Protein AF-A0A835UYW1-F1 (afdb_monomer_lite)

Foldseek 3Di:
DWDWDQDLVGIDIFDDDPVQPDPVSVLVSCCVPVVQHSVNDDDDPDPCVRPD

pLDDT: mean 86.3, std 9.33, range [54.25, 94.75]

Structure (mmCIF, N/CA/C/O backbone):
data_AF-A0A835UYW1-F1
#
_entry.id   AF-A0A835UYW1-F1
#
loop_
_atom_site.group_PDB
_atom_site.id
_atom_site.type_symbol
_atom_site.label_atom_id
_atom_site.label_alt_id
_atom_site.label_comp_id
_atom_site.label_asym_id
_atom_site.label_entity_id
_atom_site.label_seq_id
_atom_site.pdbx_PDB_ins_code
_atom_site.Cartn_x
_atom_site.Cartn_y
_atom_site.Cartn_z
_atom_site.occupancy
_atom_site.B_iso_or_equiv
_atom_site.auth_seq_id
_atom_site.auth_comp_id
_atom_site.auth_asym_id
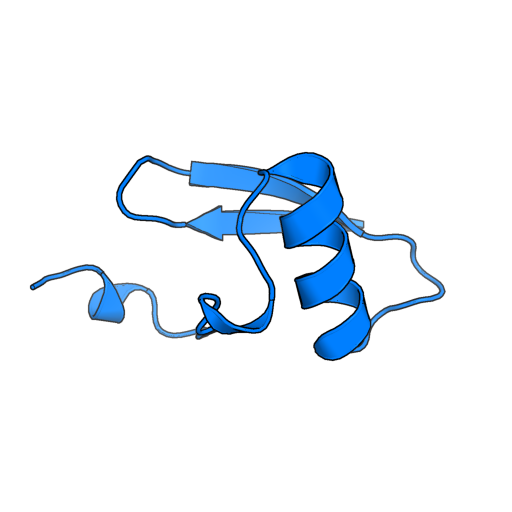_atom_site.auth_atom_id
_atom_site.pdbx_PDB_model_num
ATOM 1 N N . MET A 1 1 ? -1.288 -2.363 -14.601 1.00 87.62 1 MET A N 1
ATOM 2 C CA . MET A 1 1 ? -1.463 -3.560 -13.745 1.00 87.62 1 MET A CA 1
ATOM 3 C C . MET A 1 1 ? -2.415 -3.214 -12.607 1.00 87.62 1 MET A C 1
ATOM 5 O O . MET A 1 1 ? -2.482 -2.049 -12.244 1.00 87.62 1 MET A O 1
ATOM 9 N N . ILE A 1 2 ? -3.149 -4.181 -12.052 1.00 88.06 2 ILE A N 1
ATOM 10 C CA . ILE A 1 2 ? -3.944 -3.978 -10.830 1.00 88.06 2 ILE A CA 1
ATOM 11 C C . ILE A 1 2 ? -3.250 -4.716 -9.684 1.00 88.06 2 ILE A C 1
ATOM 13 O O . ILE A 1 2 ? -2.978 -5.912 -9.803 1.00 88.06 2 ILE A O 1
ATOM 17 N N . ALA A 1 3 ? -2.967 -4.010 -8.590 1.00 87.62 3 ALA A N 1
ATOM 18 C CA . ALA A 1 3 ? -2.485 -4.592 -7.342 1.00 87.62 3 ALA A CA 1
ATOM 19 C C . ALA A 1 3 ? -3.640 -4.669 -6.334 1.00 87.62 3 ALA A C 1
ATOM 21 O O . ALA A 1 3 ? -4.446 -3.746 -6.242 1.00 87.62 3 ALA A O 1
ATOM 22 N N . SER A 1 4 ? -3.736 -5.771 -5.588 1.00 90.88 4 SER A N 1
ATOM 23 C CA . SER A 1 4 ? -4.692 -5.893 -4.478 1.00 90.88 4 SER A CA 1
ATOM 24 C C . SER A 1 4 ? -3.975 -5.599 -3.165 1.00 90.88 4 SER A C 1
ATOM 26 O O . SER A 1 4 ? -3.012 -6.289 -2.828 1.00 90.88 4 SER A O 1
ATOM 28 N N . ILE A 1 5 ? -4.435 -4.579 -2.451 1.00 90.94 5 ILE A N 1
ATOM 29 C CA . ILE A 1 5 ? -3.883 -4.109 -1.182 1.00 90.94 5 ILE A CA 1
ATOM 30 C C . ILE A 1 5 ? -4.823 -4.559 -0.072 1.00 90.94 5 ILE A C 1
ATOM 32 O O . ILE A 1 5 ? -6.013 -4.269 -0.109 1.00 90.94 5 ILE A O 1
ATOM 36 N N . ARG A 1 6 ? -4.304 -5.307 0.903 1.00 90.25 6 ARG A N 1
ATOM 37 C CA . ARG A 1 6 ? -5.071 -5.711 2.082 1.00 90.25 6 ARG A CA 1
ATOM 38 C C . ARG A 1 6 ? -4.700 -4.797 3.243 1.00 90.25 6 ARG A C 1
ATOM 40 O O . ARG A 1 6 ? -3.516 -4.640 3.531 1.00 90.25 6 ARG A O 1
ATOM 47 N N . SER A 1 7 ? -5.702 -4.232 3.897 1.00 87.62 7 SER A N 1
ATOM 48 C CA . SER A 1 7 ? -5.584 -3.433 5.116 1.00 87.62 7 SER A CA 1
ATOM 49 C C . SER A 1 7 ? -6.471 -4.036 6.216 1.00 87.62 7 SER A C 1
ATOM 51 O O . SER A 1 7 ? -7.022 -5.129 6.051 1.00 87.62 7 SER A O 1
ATOM 53 N N . ARG A 1 8 ? -6.596 -3.341 7.354 1.00 84.31 8 ARG A N 1
ATOM 54 C CA . ARG A 1 8 ? -7.581 -3.689 8.393 1.00 84.31 8 ARG A CA 1
ATOM 55 C C . ARG A 1 8 ? -9.015 -3.383 7.957 1.00 84.31 8 ARG A C 1
ATOM 57 O O . ARG A 1 8 ? -9.930 -4.070 8.393 1.00 84.31 8 ARG A O 1
ATOM 64 N N . ASP A 1 9 ? -9.184 -2.402 7.076 1.00 83.75 9 ASP A N 1
ATOM 65 C CA . ASP A 1 9 ? -10.491 -1.924 6.621 1.00 83.75 9 ASP A CA 1
ATOM 66 C C . ASP A 1 9 ? -11.044 -2.767 5.464 1.00 83.75 9 ASP A C 1
ATOM 68 O O . ASP A 1 9 ? -12.248 -2.785 5.216 1.00 83.75 9 ASP A O 1
ATOM 72 N N . GLY A 1 10 ? -10.182 -3.528 4.778 1.00 87.38 10 GLY A N 1
ATOM 73 C CA . GLY A 1 10 ? -10.619 -4.485 3.773 1.00 87.38 10 GLY A CA 1
ATOM 74 C C . GLY A 1 10 ? -9.565 -4.836 2.731 1.00 87.38 10 GLY A C 1
ATOM 75 O O . GLY A 1 10 ? -8.356 -4.772 2.957 1.00 87.38 10 GLY A O 1
ATOM 76 N N . LEU A 1 11 ? -10.056 -5.274 1.573 1.00 91.12 11 LEU A N 1
ATOM 77 C CA . LEU A 1 11 ? -9.253 -5.547 0.389 1.00 91.12 11 LEU A CA 1
ATOM 78 C C . LEU A 1 11 ? -9.575 -4.502 -0.677 1.00 91.12 11 LEU A C 1
ATOM 80 O O . LEU A 1 11 ? -10.681 -4.473 -1.213 1.00 91.12 11 LEU A O 1
ATOM 84 N N . GLU A 1 12 ? -8.588 -3.692 -1.019 1.00 91.69 12 GLU A N 1
ATOM 85 C CA . GLU A 1 12 ? -8.706 -2.588 -1.963 1.00 91.69 12 GLU A CA 1
ATOM 86 C C . GLU A 1 12 ? -7.898 -2.882 -3.229 1.00 91.69 12 GLU A C 1
ATOM 88 O O . GLU A 1 12 ? -6.938 -3.658 -3.226 1.00 91.69 12 GLU A O 1
ATOM 93 N N . ARG A 1 13 ? -8.297 -2.287 -4.354 1.00 92.06 13 ARG A N 1
ATOM 94 C CA . ARG A 1 13 ? -7.612 -2.461 -5.640 1.00 92.06 13 ARG A CA 1
ATOM 95 C C . ARG A 1 13 ? -6.991 -1.143 -6.059 1.00 92.06 13 ARG A C 1
ATOM 97 O O . ARG A 1 13 ? -7.701 -0.162 -6.234 1.00 92.06 13 ARG A O 1
ATOM 104 N N . VAL A 1 14 ? -5.681 -1.160 -6.274 1.00 88.94 14 VAL A N 1
ATOM 105 C CA . VAL A 1 14 ? -4.910 0.002 -6.714 1.00 88.94 14 VAL A CA 1
ATOM 106 C C . VAL A 1 14 ? -4.477 -0.210 -8.155 1.00 88.94 14 VAL A C 1
ATOM 108 O O . VAL A 1 14 ? -3.885 -1.239 -8.508 1.00 88.94 14 VAL A O 1
ATOM 111 N N . THR A 1 15 ? -4.769 0.772 -9.004 1.00 89.94 15 THR A N 1
ATOM 112 C CA . THR A 1 15 ? -4.283 0.763 -10.388 1.00 89.94 15 THR A CA 1
ATOM 113 C C . THR A 1 15 ? -2.834 1.233 -10.408 1.00 89.94 15 THR A C 1
ATOM 115 O O . THR A 1 15 ? -2.534 2.344 -9.974 1.00 89.94 15 THR A O 1
ATOM 118 N N . VAL A 1 16 ? -1.940 0.382 -10.917 1.00 88.44 16 VAL A N 1
ATOM 119 C CA . VAL A 1 16 ? -0.498 0.636 -11.017 1.00 88.44 16 VAL A CA 1
ATOM 120 C C . VAL A 1 16 ? -0.120 0.835 -12.491 1.00 88.44 16 VAL A C 1
ATOM 122 O O . VAL A 1 16 ? -0.248 -0.114 -13.283 1.00 88.44 16 VAL A O 1
ATOM 125 N N . PRO A 1 17 ? 0.337 2.036 -12.892 1.00 85.88 17 PRO A N 1
ATOM 126 C CA . PRO A 1 17 ? 0.860 2.287 -14.232 1.00 85.88 17 PRO A CA 1
ATOM 127 C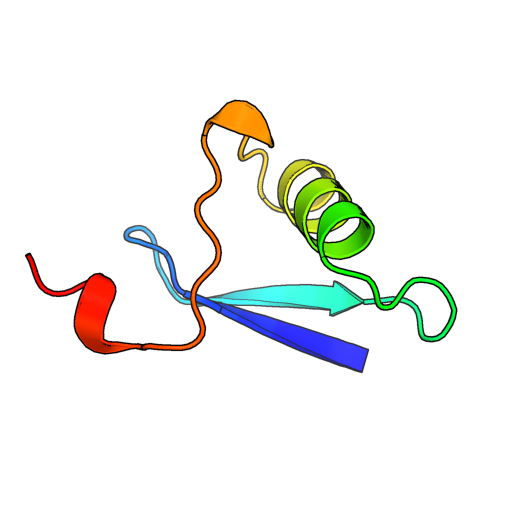 C . PRO A 1 17 ? 2.065 1.385 -14.524 1.00 85.88 17 PRO A C 1
ATOM 129 O O . PRO A 1 17 ? 2.898 1.154 -13.650 1.00 85.88 17 PRO A O 1
ATOM 132 N N . ALA A 1 18 ? 2.180 0.878 -15.755 1.00 77.69 18 ALA A N 1
ATOM 133 C CA . ALA A 1 18 ? 3.244 -0.060 -16.142 1.00 77.69 18 ALA A CA 1
ATOM 134 C C . ALA A 1 18 ? 4.664 0.535 -16.015 1.00 77.69 18 ALA A C 1
ATOM 136 O O . ALA A 1 18 ? 5.643 -0.194 -15.904 1.00 77.69 18 ALA A O 1
ATOM 137 N N . ASN A 1 19 ? 4.758 1.862 -15.995 1.00 74.12 19 ASN A N 1
ATOM 138 C CA . ASN A 1 19 ? 5.980 2.636 -16.168 1.00 74.12 19 ASN A CA 1
ATOM 139 C C . ASN A 1 19 ? 6.595 3.064 -14.817 1.00 74.12 19 ASN A C 1
ATOM 141 O O . ASN A 1 19 ? 7.655 3.681 -14.794 1.00 74.12 19 ASN A O 1
ATOM 145 N N . SER A 1 20 ? 5.917 2.779 -13.698 1.00 63.38 20 SER A N 1
ATOM 146 C CA . SER A 1 20 ? 6.217 3.331 -12.365 1.00 63.38 20 SER A CA 1
ATOM 147 C C . SER A 1 20 ? 6.263 2.239 -11.289 1.00 63.38 20 SER A C 1
ATOM 149 O O . SER A 1 20 ? 5.804 2.432 -10.170 1.00 63.38 20 SER A O 1
ATOM 151 N N . ALA A 1 21 ? 6.764 1.049 -11.625 1.00 68.75 21 ALA A N 1
ATOM 152 C CA . ALA A 1 21 ? 6.702 -0.125 -10.754 1.00 68.75 21 ALA A CA 1
ATOM 153 C C . ALA A 1 21 ? 7.873 -0.199 -9.752 1.00 68.75 21 ALA A C 1
ATOM 155 O O . ALA A 1 21 ? 8.628 -1.169 -9.742 1.00 68.75 21 ALA A O 1
ATOM 156 N N . ASN A 1 22 ? 8.039 0.814 -8.898 1.00 87.19 22 ASN A N 1
ATOM 157 C CA . ASN A 1 22 ? 8.873 0.699 -7.696 1.00 87.19 22 ASN A CA 1
ATOM 158 C C . ASN A 1 22 ? 8.026 0.890 -6.426 1.00 87.19 22 ASN A C 1
ATOM 160 O O . ASN A 1 22 ? 6.871 1.314 -6.493 1.00 87.19 22 ASN A O 1
ATOM 164 N N . VAL A 1 23 ? 8.589 0.535 -5.268 1.00 88.62 23 VAL A N 1
ATOM 165 C CA . VAL A 1 23 ? 7.857 0.543 -3.990 1.00 88.62 23 VAL A CA 1
ATOM 166 C C . VAL A 1 23 ? 7.378 1.952 -3.626 1.00 88.62 23 VAL A C 1
ATOM 168 O O . VAL A 1 23 ? 6.209 2.107 -3.301 1.00 88.62 23 VAL A O 1
ATOM 171 N N . GLY A 1 24 ? 8.209 2.986 -3.785 1.00 91.31 24 GLY A N 1
ATOM 172 C CA . GLY A 1 24 ? 7.816 4.365 -3.464 1.00 91.31 24 GLY A CA 1
ATOM 173 C C . GLY A 1 24 ? 6.704 4.910 -4.369 1.00 91.31 24 GLY A C 1
ATOM 174 O O . GLY A 1 24 ? 5.807 5.627 -3.921 1.00 91.31 24 GLY A O 1
ATOM 175 N N . SER A 1 25 ? 6.695 4.525 -5.648 1.00 90.75 25 SER A N 1
ATOM 176 C CA . SER A 1 25 ? 5.582 4.832 -6.551 1.00 90.75 25 SER A CA 1
ATOM 177 C C . SER A 1 25 ? 4.290 4.134 -6.119 1.00 90.75 25 SER A C 1
ATOM 179 O O . SER A 1 25 ? 3.226 4.746 -6.183 1.00 90.75 25 SER A O 1
ATOM 181 N N . LEU A 1 26 ? 4.367 2.892 -5.629 1.00 90.44 26 LEU A N 1
ATOM 182 C CA . LEU A 1 26 ? 3.209 2.190 -5.070 1.00 90.44 26 LEU A CA 1
ATOM 183 C C . LEU A 1 26 ? 2.695 2.869 -3.792 1.00 90.44 26 LEU A C 1
ATOM 185 O O . LEU A 1 26 ? 1.489 3.063 -3.669 1.00 90.44 26 LEU A O 1
ATOM 189 N N . GLU A 1 27 ? 3.582 3.284 -2.888 1.00 93.81 27 GLU A N 1
ATOM 190 C CA . GLU A 1 27 ? 3.207 4.013 -1.666 1.00 93.81 27 GLU A CA 1
ATOM 191 C C . GLU A 1 27 ? 2.493 5.334 -1.990 1.00 93.81 27 GLU A C 1
ATOM 193 O O . GLU A 1 27 ? 1.453 5.663 -1.413 1.00 93.81 27 GLU A O 1
ATOM 198 N N . THR A 1 28 ? 3.000 6.060 -2.989 1.00 93.81 28 THR A N 1
ATOM 199 C CA . THR A 1 28 ? 2.379 7.300 -3.479 1.00 93.81 28 THR A CA 1
ATOM 200 C C . THR A 1 28 ? 0.994 7.040 -4.083 1.00 93.81 28 THR A C 1
ATOM 202 O O . THR A 1 28 ? 0.056 7.800 -3.838 1.00 93.81 28 THR A O 1
ATOM 205 N N . LEU A 1 29 ? 0.832 5.950 -4.843 1.00 92.62 29 LEU A N 1
ATOM 206 C CA . LEU A 1 29 ? -0.460 5.559 -5.418 1.00 92.62 29 LEU A CA 1
ATOM 207 C C . LEU A 1 29 ? -1.475 5.159 -4.344 1.00 92.62 29 LEU A C 1
ATOM 209 O O . LEU A 1 29 ? -2.643 5.527 -4.455 1.00 92.62 29 LEU A O 1
ATOM 213 N N . ILE A 1 30 ? -1.033 4.446 -3.307 1.00 92.44 30 ILE A N 1
ATOM 214 C CA . ILE A 1 30 ? -1.860 4.100 -2.146 1.00 92.44 30 ILE A CA 1
ATOM 215 C C . ILE A 1 30 ? -2.307 5.374 -1.426 1.00 92.44 30 ILE A C 1
ATOM 217 O O . ILE A 1 30 ? -3.490 5.512 -1.133 1.00 92.44 30 ILE A O 1
ATOM 221 N N . GLN A 1 31 ? -1.413 6.346 -1.220 1.00 94.75 31 GLN A N 1
ATOM 222 C CA . GLN A 1 31 ? -1.795 7.624 -0.614 1.00 94.75 31 GLN A CA 1
ATOM 223 C C . GLN A 1 31 ? -2.844 8.362 -1.455 1.00 94.75 31 GLN A C 1
ATOM 225 O O . GLN A 1 31 ? -3.825 8.858 -0.908 1.00 94.75 31 GLN A O 1
ATOM 230 N N . ALA A 1 32 ? -2.660 8.426 -2.775 1.00 93.44 32 ALA A N 1
ATOM 231 C CA . ALA A 1 32 ? -3.578 9.133 -3.665 1.00 93.44 32 ALA A CA 1
ATOM 232 C C . ALA A 1 32 ? -4.958 8.461 -3.783 1.00 93.44 32 ALA A C 1
ATOM 234 O O . ALA A 1 32 ? -5.961 9.161 -3.890 1.00 93.44 32 ALA A O 1
ATOM 235 N N . GLN A 1 33 ? -5.020 7.124 -3.792 1.00 91.50 33 GLN A N 1
ATOM 236 C CA . GLN A 1 33 ? -6.267 6.380 -4.027 1.00 91.50 33 GLN A CA 1
ATOM 237 C C . GLN A 1 33 ? -7.008 6.023 -2.734 1.00 91.50 33 GLN A C 1
ATOM 239 O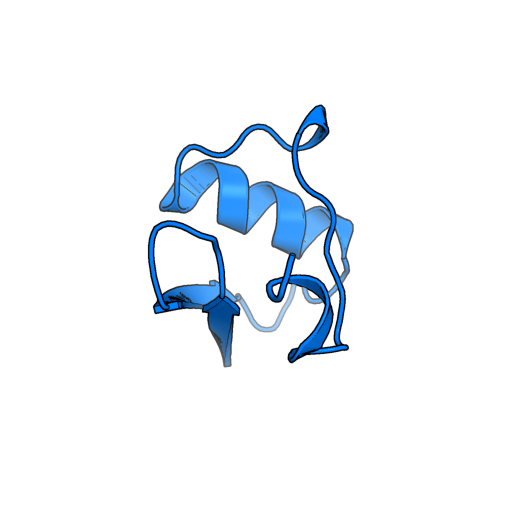 O . GLN A 1 33 ? -8.233 5.961 -2.743 1.00 91.50 33 GLN A O 1
ATOM 244 N N . LEU A 1 34 ? -6.277 5.786 -1.643 1.00 91.12 34 LEU A N 1
ATOM 245 C CA . LEU A 1 34 ? -6.805 5.237 -0.387 1.00 91.12 34 LEU A CA 1
ATOM 246 C C . LEU A 1 34 ? -6.654 6.212 0.791 1.00 91.12 34 LEU A C 1
ATOM 248 O O . LEU A 1 34 ? -7.010 5.883 1.916 1.00 91.12 34 LEU A O 1
ATOM 252 N N . ALA A 1 35 ? -6.103 7.410 0.552 1.00 92.00 35 ALA A N 1
ATOM 253 C CA . ALA A 1 35 ? -5.887 8.456 1.556 1.00 92.00 35 ALA A CA 1
ATOM 254 C C . ALA A 1 35 ? -5.019 8.035 2.763 1.00 92.00 35 ALA A C 1
ATOM 256 O O . ALA A 1 35 ? -5.052 8.683 3.808 1.00 92.00 35 ALA A O 1
ATOM 257 N N . VAL A 1 36 ? -4.196 6.988 2.621 1.00 91.00 36 VAL A N 1
ATOM 258 C CA . VAL A 1 36 ? -3.261 6.541 3.667 1.00 91.00 36 VAL A CA 1
ATOM 259 C C . VAL A 1 36 ? -1.912 7.253 3.497 1.00 91.00 36 VAL A C 1
ATOM 261 O O . VAL A 1 36 ? -1.241 7.028 2.488 1.00 91.00 36 VAL A O 1
ATOM 264 N N . PRO A 1 37 ? -1.452 8.083 4.451 1.00 93.94 37 PRO A N 1
ATOM 265 C CA . PRO A 1 37 ? -0.183 8.803 4.319 1.00 93.94 37 PRO A CA 1
ATOM 266 C C . PRO A 1 37 ? 1.009 7.851 4.187 1.00 93.94 37 PRO A C 1
ATOM 268 O O . PRO A 1 37 ? 1.113 6.917 4.979 1.00 93.94 37 PRO A O 1
ATOM 271 N N . VAL A 1 38 ? 1.941 8.113 3.262 1.00 94.56 38 VAL A N 1
ATOM 272 C CA . VAL A 1 38 ? 3.161 7.293 3.065 1.00 94.56 38 VAL A CA 1
ATOM 273 C C . VAL A 1 38 ? 3.906 6.974 4.377 1.00 94.56 38 VAL A C 1
ATOM 275 O O . VAL A 1 38 ? 4.227 5.808 4.586 1.00 94.56 38 VAL A O 1
ATOM 278 N N . PRO A 1 39 ? 4.109 7.918 5.324 1.00 94.56 39 PRO A N 1
ATOM 279 C CA . PRO A 1 39 ? 4.797 7.619 6.587 1.00 94.56 39 PRO A CA 1
ATOM 280 C C . PRO A 1 39 ? 4.068 6.613 7.492 1.00 94.56 39 PRO A C 1
ATOM 282 O O . PRO A 1 39 ? 4.679 6.036 8.386 1.00 94.56 39 PRO A O 1
ATOM 285 N N . ALA A 1 40 ? 2.762 6.425 7.289 1.00 91.00 40 ALA A N 1
ATOM 286 C CA . ALA A 1 40 ? 1.935 5.470 8.022 1.00 91.00 40 ALA A CA 1
ATOM 287 C C . ALA A 1 40 ? 1.789 4.127 7.283 1.00 91.00 40 ALA A C 1
ATOM 289 O O . ALA A 1 40 ? 1.167 3.200 7.805 1.00 91.00 40 ALA A O 1
ATOM 290 N N . GLN A 1 41 ? 2.336 4.006 6.070 1.00 91.19 41 GLN A N 1
ATOM 291 C CA . GLN A 1 41 ? 2.277 2.778 5.291 1.00 91.19 41 GLN A CA 1
ATOM 292 C C . GLN A 1 41 ? 3.417 1.834 5.683 1.00 91.19 41 GLN A C 1
ATOM 294 O O . GLN A 1 41 ? 4.573 2.226 5.815 1.00 91.19 41 GLN A O 1
ATOM 299 N N . LYS A 1 42 ? 3.091 0.547 5.823 1.00 90.88 42 LYS A N 1
ATOM 300 C CA . LYS A 1 42 ? 4.075 -0.532 5.944 1.00 90.88 42 LYS A CA 1
ATOM 301 C C . LYS A 1 42 ? 3.693 -1.649 4.986 1.00 90.88 42 LYS A C 1
ATOM 303 O O . LYS A 1 42 ? 2.844 -2.483 5.293 1.00 90.88 42 LYS A O 1
ATOM 308 N N . LEU A 1 43 ? 4.298 -1.642 3.803 1.00 90.25 43 LEU A N 1
ATOM 309 C CA . LEU A 1 43 ? 4.009 -2.632 2.773 1.00 90.25 43 LEU A CA 1
ATOM 310 C C . LEU A 1 43 ? 4.695 -3.959 3.098 1.00 90.25 43 LEU A C 1
ATOM 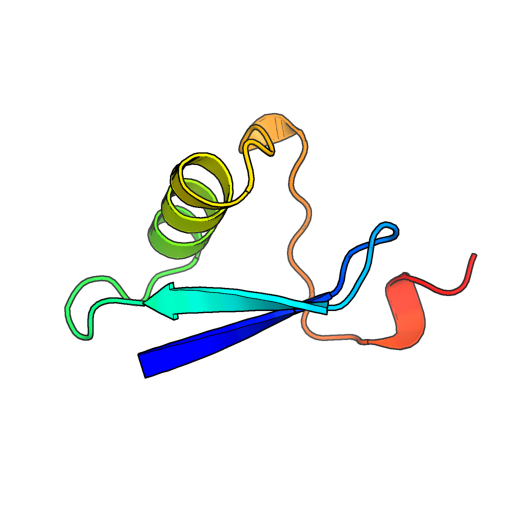312 O O . LEU A 1 43 ? 5.894 -4.011 3.366 1.00 90.25 43 LEU A O 1
ATOM 316 N N . CYS A 1 44 ? 3.937 -5.051 3.036 1.00 89.75 44 CYS A N 1
ATOM 317 C CA . CYS A 1 44 ? 4.485 -6.395 3.136 1.00 89.75 44 CYS A CA 1
ATOM 318 C C . CYS A 1 44 ? 3.793 -7.346 2.161 1.00 89.75 44 CYS A C 1
ATOM 320 O O . CYS A 1 44 ? 2.624 -7.181 1.818 1.00 89.75 44 CYS A O 1
ATOM 322 N N . ARG A 1 45 ? 4.538 -8.358 1.708 1.00 88.44 45 ARG A N 1
ATOM 323 C CA . ARG A 1 45 ? 4.015 -9.457 0.887 1.00 88.44 45 ARG A CA 1
ATOM 324 C C . ARG A 1 45 ? 3.424 -10.591 1.727 1.00 88.44 45 ARG A C 1
ATOM 326 O O . ARG A 1 45 ? 2.658 -11.387 1.190 1.00 88.44 45 ARG A O 1
ATOM 333 N N . ASP A 1 46 ? 3.770 -10.667 3.013 1.00 87.75 46 ASP A N 1
ATOM 334 C CA . ASP A 1 46 ? 3.203 -11.650 3.934 1.00 87.75 46 ASP A CA 1
ATOM 335 C C . ASP A 1 46 ? 1.777 -11.245 4.325 1.00 87.75 46 ASP A C 1
ATOM 337 O O . ASP A 1 46 ? 1.543 -10.209 4.950 1.00 87.75 46 ASP A O 1
ATOM 341 N N . ARG A 1 47 ? 0.812 -12.085 3.939 1.00 77.00 47 ARG A N 1
ATOM 342 C CA . ARG A 1 47 ? -0.617 -11.869 4.192 1.00 77.00 47 ARG A CA 1
ATOM 343 C C . ARG A 1 47 ? -1.010 -12.110 5.651 1.00 77.00 47 ARG A C 1
ATOM 345 O O . ARG A 1 47 ? -2.088 -11.664 6.040 1.00 77.00 47 ARG A O 1
ATOM 352 N N . ASN A 1 48 ? -0.175 -12.795 6.431 1.00 80.19 48 ASN A N 1
ATOM 353 C CA . ASN A 1 48 ? -0.465 -13.141 7.822 1.00 80.19 48 ASN A CA 1
ATOM 354 C C . ASN A 1 48 ? -0.130 -12.006 8.800 1.00 80.19 48 ASN A C 1
ATOM 356 O O . ASN A 1 48 ? -0.568 -12.046 9.942 1.00 80.19 48 ASN A O 1
ATOM 360 N N . LEU A 1 49 ? 0.576 -10.958 8.359 1.00 74.31 49 LEU A N 1
ATOM 361 C CA . LEU A 1 49 ? 0.915 -9.799 9.201 1.00 74.31 49 LEU A CA 1
ATOM 362 C C . LEU A 1 49 ? -0.287 -8.963 9.654 1.00 74.31 49 LEU A C 1
ATOM 364 O O . LEU A 1 49 ? -0.150 -8.143 10.554 1.00 74.31 49 LEU A O 1
ATOM 368 N N . LEU A 1 50 ? -1.450 -9.146 9.029 1.00 66.00 50 LEU A N 1
ATOM 369 C CA . LEU A 1 50 ? -2.698 -8.483 9.419 1.00 66.00 50 LEU A CA 1
ATOM 370 C C . LEU A 1 50 ? -3.508 -9.300 10.437 1.00 66.00 50 LEU A C 1
ATOM 372 O O . LEU A 1 50 ? -4.646 -8.947 10.728 1.00 66.00 50 LEU A O 1
ATOM 376 N N . ILE A 1 51 ? -2.942 -10.399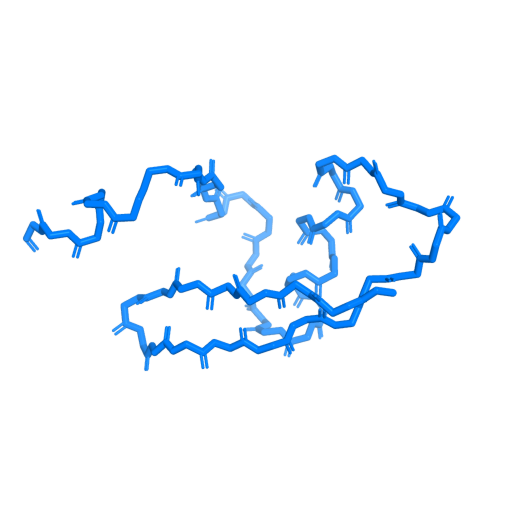 10.942 1.00 58.16 51 ILE A N 1
ATOM 377 C CA . ILE A 1 51 ? -3.524 -11.239 11.985 1.00 58.16 51 ILE A CA 1
ATOM 378 C C . ILE A 1 51 ? -2.806 -10.880 13.292 1.00 58.16 51 ILE A C 1
ATOM 380 O O . ILE A 1 51 ? -1.786 -11.476 13.633 1.00 58.16 51 ILE A O 1
ATOM 384 N N . ALA A 1 52 ? -3.300 -9.854 13.980 1.00 54.25 52 ALA A N 1
ATOM 385 C CA . ALA A 1 52 ? -2.927 -9.501 15.348 1.00 54.25 52 ALA A CA 1
ATOM 386 C C . ALA A 1 52 ? -4.159 -8.956 16.071 1.00 54.25 52 ALA A C 1
ATOM 388 O O . ALA A 1 52 ? -4.880 -8.145 15.442 1.00 54.25 52 ALA A O 1
#

InterPro domains:
  IPR029071 Ubiquitin-like domain superfamily [SSF54236] (1-52)

Sequence (52 aa):
MIASIRSRDGLERVTVPANSANVGSLETLIQAQLAVPVPAQKLCRDRNLLIA

Radius of gyration: 10.87 Å; chains: 1; bounding box: 20×22×32 Å

Organism: Vanilla planifolia (NCBI:txid51239)

Secondary structure (DSSP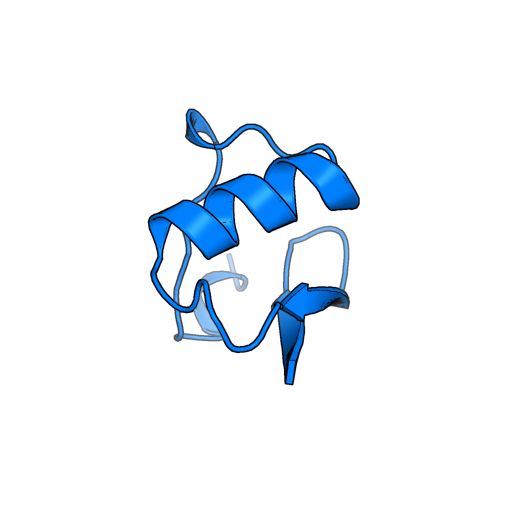, 8-state):
-EEEEE-SS-EEEEE--TT--SHHHHHHHHHHHH---GGG----S-GGGG--